Protein AF-A0A965LU35-F1 (afdb_monomer)

Sequence (149 aa):
MIGSNFNMTSIQSALKSAKQIRATFDAISGFQHGTIKRRRPLLISTFCSGLVCLLFIPQTFATPEVRTKQVVVKVEPKRSICSTALKAGERVELLANRNAESNGIKYKVQGKSNLGGLVQLHLVRVCDKSKWKVTAWKTGKVYQIDSVG

Radius of gyration: 29.84 Å; Cα contacts (8 Å, |Δi|>4): 151; chains: 1; bounding box: 86×75×36 Å

Solvent-accessible surface area (backbone atoms only — not comparable to full-atom values): 9768 Å² total; per-residue (Å²): 138,88,82,82,81,78,61,67,64,60,57,53,51,53,54,53,51,55,55,54,52,53,58,56,52,49,69,73,65,73,62,76,80,75,79,80,76,83,79,79,83,80,83,80,84,79,88,84,85,76,95,81,90,82,90,83,82,78,84,78,78,87,72,84,84,79,82,71,81,75,78,77,76,79,73,75,76,80,78,73,81,82,75,77,76,86,55,60,71,41,57,37,38,60,48,77,93,50,28,29,38,37,95,91,45,52,28,36,55,79,45,78,48,78,55,97,82,35,35,37,36,32,36,28,34,68,86,81,59,52,72,40,41,32,34,18,44,74,56,92,62,34,29,40,26,66,42,70,94

Secondary structure (DSSP, 8-state):
-------HHHHHHHHHHHHHHHHHHHHHS---------PPP----------------------------------------TT----TT-EEEE-GGGEEEETTEEEEEEEEEEEBTEEEEEEEETTT--EEEEEEEEETTEEEEEEE-

Nearest PDB structures (foldseek):
  1kzx-assembly1_A  TM=5.223E-01  e=9.729E-01  Homo sapiens
  9azz-assembly2_B  TM=5.937E-01  e=1.154E+00  Ehrlichia ruminantium str. Gardel
  1gwz-assembly1_A  TM=5.559E-01  e=2.156E+00  Homo sapiens

Mean predicted aligned error: 20.86 Å

pLDDT: mean 70.02, std 19.9, range [36.81, 95.94]

Structure (mmCIF, N/CA/C/O backbone):
data_AF-A0A965LU35-F1
#
_entry.id   AF-A0A965LU35-F1
#
loop_
_atom_site.group_PDB
_atom_site.id
_atom_site.type_symbol
_atom_site.label_atom_id
_atom_site.label_alt_id
_atom_site.label_comp_id
_atom_site.label_asym_id
_atom_site.label_entity_id
_atom_site.label_seq_id
_atom_site.pdbx_PDB_ins_code
_atom_site.Cartn_x
_atom_site.Cartn_y
_atom_site.Cartn_z
_atom_site.occupancy
_atom_site.B_iso_or_equiv
_atom_site.auth_seq_id
_atom_site.auth_comp_id
_atom_site.auth_asym_id
_atom_site.auth_atom_id
_atom_site.pdbx_PDB_model_num
ATOM 1 N N . MET A 1 1 ? -42.668 -25.748 -8.563 1.00 36.81 1 MET A N 1
ATOM 2 C CA . MET A 1 1 ? -42.661 -24.285 -8.780 1.00 36.81 1 MET A CA 1
ATOM 3 C C . MET A 1 1 ? -42.844 -23.618 -7.424 1.00 36.81 1 MET A C 1
ATOM 5 O O . MET A 1 1 ? -43.930 -23.700 -6.874 1.00 36.81 1 MET A O 1
ATOM 9 N N . ILE A 1 2 ? -41.777 -23.077 -6.831 1.00 39.53 2 ILE A N 1
ATOM 10 C CA . ILE A 1 2 ? -41.827 -22.409 -5.520 1.00 39.53 2 ILE A CA 1
ATOM 11 C C . ILE A 1 2 ? -41.868 -20.907 -5.796 1.00 39.53 2 ILE A C 1
ATOM 13 O O . ILE A 1 2 ? -40.867 -20.318 -6.193 1.00 39.53 2 ILE A O 1
ATOM 17 N N . GLY A 1 3 ? -43.062 -20.326 -5.677 1.00 43.69 3 GLY A N 1
ATOM 18 C CA . GLY A 1 3 ? -43.296 -18.892 -5.806 1.00 43.69 3 GLY A CA 1
ATOM 19 C C . GLY A 1 3 ? -42.907 -18.181 -4.516 1.00 43.69 3 GLY A C 1
ATOM 20 O O . GLY A 1 3 ? -43.553 -18.345 -3.484 1.00 43.69 3 GLY A O 1
ATOM 21 N N . SER A 1 4 ? -41.838 -17.396 -4.566 1.00 53.94 4 SER A N 1
ATOM 22 C CA . SER A 1 4 ? -41.380 -16.561 -3.463 1.00 53.94 4 SER A CA 1
ATOM 23 C C . SER A 1 4 ? -42.095 -15.207 -3.496 1.00 53.94 4 SER A C 1
ATOM 25 O O . SER A 1 4 ? -41.658 -14.255 -4.137 1.00 53.94 4 SER A O 1
ATOM 27 N N . ASN A 1 5 ? -43.206 -15.117 -2.762 1.00 54.72 5 ASN A N 1
ATOM 28 C CA . ASN A 1 5 ? -43.833 -13.845 -2.405 1.00 54.72 5 ASN A CA 1
ATOM 29 C C . ASN A 1 5 ? -42.942 -13.112 -1.389 1.00 54.72 5 ASN A C 1
ATOM 31 O O . ASN A 1 5 ? -43.098 -13.257 -0.175 1.00 54.72 5 ASN A O 1
ATOM 35 N N . PHE A 1 6 ? -41.972 -12.339 -1.880 1.00 56.22 6 PHE A N 1
ATOM 36 C CA . PHE A 1 6 ? -41.163 -11.459 -1.041 1.00 56.22 6 PHE A CA 1
ATOM 37 C C . PHE A 1 6 ? -42.018 -10.283 -0.559 1.00 56.22 6 PHE A C 1
ATOM 39 O O . PHE A 1 6 ? -42.288 -9.328 -1.283 1.00 56.22 6 PHE A O 1
ATOM 46 N N . ASN A 1 7 ? -42.469 -10.377 0.689 1.00 54.81 7 ASN A N 1
ATOM 47 C CA . ASN A 1 7 ? -43.301 -9.370 1.327 1.00 54.81 7 ASN A CA 1
ATOM 48 C C . ASN A 1 7 ? -42.469 -8.110 1.6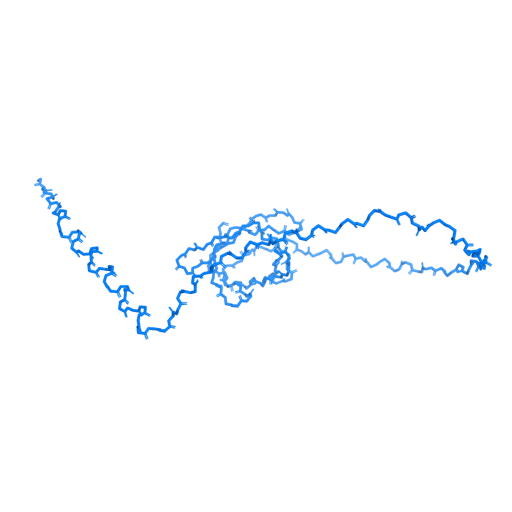39 1.00 54.81 7 ASN A C 1
ATOM 50 O O . ASN A 1 7 ? -41.717 -8.065 2.609 1.00 54.81 7 ASN A O 1
ATOM 54 N N . MET A 1 8 ? -42.599 -7.076 0.806 1.00 56.19 8 MET A N 1
ATOM 55 C CA . MET A 1 8 ? -41.825 -5.823 0.863 1.00 56.19 8 MET A CA 1
ATOM 56 C C . MET A 1 8 ? -41.939 -5.081 2.212 1.00 56.19 8 MET A C 1
ATOM 58 O O . MET A 1 8 ? -41.050 -4.316 2.595 1.00 56.19 8 MET A O 1
ATOM 62 N N . THR A 1 9 ? -43.006 -5.345 2.969 1.00 58.31 9 THR A N 1
ATOM 63 C CA . THR A 1 9 ? -43.265 -4.748 4.287 1.00 58.31 9 THR A CA 1
ATOM 64 C C . THR A 1 9 ? -42.307 -5.244 5.377 1.00 58.31 9 THR A C 1
ATOM 66 O O . THR A 1 9 ? -41.912 -4.459 6.243 1.00 58.31 9 THR A O 1
ATOM 69 N N . SER A 1 10 ? -41.848 -6.502 5.318 1.00 58.69 10 SER A N 1
ATOM 70 C CA . SER A 1 10 ? -40.895 -7.047 6.298 1.00 58.69 10 SER A CA 1
ATOM 71 C C . SER A 1 10 ? -39.505 -6.427 6.134 1.00 58.69 10 SER A C 1
ATOM 73 O O . SER A 1 10 ? -38.843 -6.104 7.122 1.00 58.69 10 SER A O 1
ATOM 75 N N . ILE A 1 11 ? -39.107 -6.156 4.888 1.00 58.31 11 ILE A N 1
ATOM 76 C CA . ILE A 1 11 ? -37.835 -5.508 4.545 1.00 58.31 11 ILE A CA 1
ATOM 77 C C . ILE A 1 11 ? -37.836 -4.048 5.012 1.00 58.31 11 ILE A C 1
ATOM 79 O O . ILE A 1 11 ? -36.862 -3.583 5.607 1.00 58.31 11 ILE A O 1
ATOM 83 N N . GLN A 1 12 ? -38.941 -3.323 4.807 1.00 58.72 12 GLN A N 1
ATOM 84 C CA . GLN A 1 12 ? -39.073 -1.950 5.303 1.00 58.72 12 GLN A CA 1
ATOM 85 C C . GLN A 1 12 ? -39.049 -1.885 6.835 1.00 58.72 12 GLN A C 1
ATOM 87 O O . GLN A 1 12 ? -38.400 -0.995 7.388 1.00 58.72 12 GLN A O 1
ATOM 92 N N . SER A 1 13 ? -39.692 -2.835 7.521 1.00 56.97 13 SER A N 1
ATOM 93 C CA . SER A 1 13 ? -39.673 -2.912 8.987 1.00 56.97 13 SER A CA 1
ATOM 94 C C . SER A 1 13 ? -38.261 -3.181 9.530 1.00 56.97 13 SER A C 1
ATOM 96 O O . SER A 1 13 ? -37.788 -2.469 10.420 1.00 56.97 13 SER A O 1
ATOM 98 N N . ALA A 1 14 ? -37.524 -4.113 8.915 1.00 55.69 14 ALA A N 1
ATOM 99 C CA . ALA A 1 14 ? -36.138 -4.413 9.277 1.00 55.69 14 ALA A CA 1
ATOM 100 C C . ALA A 1 14 ? -35.190 -3.217 9.045 1.00 55.69 14 ALA A C 1
ATOM 102 O O . ALA A 1 14 ? -34.352 -2.906 9.893 1.00 55.69 14 ALA A O 1
ATOM 103 N N . LEU A 1 15 ? -35.358 -2.481 7.939 1.00 55.00 15 LEU A N 1
ATOM 104 C CA . LEU A 1 15 ? -34.570 -1.274 7.649 1.00 55.00 15 LEU A CA 1
ATOM 105 C C . LEU A 1 15 ? -34.875 -0.120 8.616 1.00 55.00 15 LEU A C 1
ATOM 107 O O . LEU A 1 15 ? -33.976 0.653 8.962 1.00 55.00 15 LEU A O 1
ATOM 111 N N . LYS A 1 16 ? -36.128 0.004 9.071 1.00 55.28 16 LYS A N 1
ATOM 112 C CA . LYS A 1 16 ? -36.534 1.024 10.051 1.00 55.28 16 LYS A CA 1
ATOM 113 C C . LYS A 1 16 ? -35.954 0.720 11.436 1.00 55.28 16 LYS A C 1
ATOM 115 O O . LYS A 1 16 ? -35.422 1.626 12.075 1.00 55.28 16 LYS A O 1
ATOM 120 N N . SER A 1 17 ? -35.952 -0.554 11.835 1.00 53.47 17 SER A N 1
ATOM 121 C CA . SER A 1 17 ? -35.295 -1.037 13.058 1.00 53.47 17 SER A CA 1
ATOM 122 C C . SER A 1 17 ? -33.778 -0.786 13.036 1.00 53.47 17 SER A C 1
ATOM 124 O O . SER A 1 17 ? -33.228 -0.218 13.980 1.00 53.47 17 SER A O 1
ATOM 126 N N . ALA A 1 18 ? -33.101 -1.072 11.918 1.00 56.06 18 ALA A N 1
ATOM 127 C CA . ALA A 1 18 ? -31.659 -0.848 11.779 1.00 56.06 18 ALA A CA 1
ATOM 128 C C . ALA A 1 18 ? -31.247 0.637 11.883 1.00 56.06 18 ALA A C 1
ATOM 130 O O . ALA A 1 18 ? -30.179 0.954 12.414 1.00 56.06 18 ALA A O 1
ATOM 131 N N . LYS A 1 19 ? -32.094 1.569 11.417 1.00 53.28 19 LYS A N 1
ATOM 132 C CA . LYS A 1 19 ? -31.871 3.017 11.597 1.00 53.28 19 LYS A CA 1
ATOM 133 C C . LYS A 1 19 ? -31.966 3.444 13.060 1.00 53.28 19 LYS A C 1
ATOM 135 O O . LYS A 1 19 ? -31.186 4.291 13.489 1.00 53.28 19 LYS A O 1
ATOM 140 N N . GLN A 1 20 ? -32.896 2.863 13.810 1.00 52.84 20 GLN A N 1
ATOM 141 C CA . GLN A 1 20 ? -33.103 3.192 15.217 1.00 52.84 20 GLN A CA 1
ATOM 142 C C . GLN A 1 20 ? -31.948 2.678 16.086 1.00 52.84 20 GLN A C 1
ATOM 144 O O . GLN A 1 20 ? -31.468 3.409 16.947 1.00 52.84 20 GLN A O 1
ATOM 149 N N . ILE A 1 21 ? -31.412 1.493 15.770 1.00 53.34 21 ILE A N 1
ATOM 150 C CA . ILE A 1 21 ? -30.246 0.915 16.454 1.00 53.34 21 ILE A CA 1
ATOM 151 C C . ILE A 1 21 ? -29.006 1.814 16.303 1.00 53.34 21 ILE A C 1
ATOM 153 O O . ILE A 1 21 ? -28.323 2.071 17.294 1.00 53.34 21 ILE A O 1
ATOM 157 N N . ARG A 1 22 ? -28.747 2.368 15.106 1.00 51.19 22 ARG A N 1
ATOM 158 C CA . ARG A 1 22 ? -27.628 3.310 14.879 1.00 51.19 22 ARG A CA 1
ATOM 159 C C . ARG A 1 22 ? -27.697 4.554 15.768 1.00 51.19 22 ARG A C 1
ATOM 161 O O . ARG A 1 22 ? -26.671 4.959 16.298 1.00 51.19 22 ARG A O 1
ATOM 168 N N . ALA A 1 23 ? -28.888 5.116 15.973 1.00 50.56 23 ALA A N 1
ATOM 169 C CA . ALA A 1 23 ? -29.063 6.301 16.814 1.00 50.56 23 ALA A CA 1
ATOM 170 C C . ALA A 1 23 ? -28.781 6.018 18.303 1.00 50.56 23 ALA A C 1
ATOM 172 O O . ALA A 1 23 ? -28.194 6.851 18.988 1.00 50.56 23 ALA A O 1
ATOM 173 N N . THR A 1 24 ? -29.146 4.833 18.803 1.00 50.75 24 THR A N 1
ATOM 174 C CA . THR A 1 24 ? -28.847 4.416 20.187 1.00 50.75 24 THR A CA 1
ATOM 175 C C . THR A 1 24 ? -27.367 4.116 20.427 1.00 50.75 24 THR A C 1
ATOM 177 O O . THR A 1 24 ? -26.867 4.411 21.509 1.00 50.75 24 THR A O 1
ATOM 180 N N . PHE A 1 25 ? -26.641 3.580 19.440 1.00 50.00 25 PHE A N 1
ATOM 181 C CA . PHE A 1 25 ? -25.200 3.335 19.586 1.00 50.00 25 PHE A CA 1
ATOM 182 C C . PHE A 1 25 ? -24.379 4.636 19.607 1.00 50.00 25 PHE A C 1
ATOM 184 O O . PHE A 1 25 ? -23.450 4.741 20.407 1.00 50.00 25 PHE A O 1
ATOM 191 N N . ASP A 1 26 ? -24.764 5.647 18.820 1.00 46.06 26 ASP A N 1
ATOM 192 C CA . ASP A 1 26 ? -24.106 6.965 18.822 1.00 46.06 26 ASP A CA 1
ATOM 193 C C . ASP A 1 26 ? -24.293 7.727 20.154 1.00 46.06 26 ASP A C 1
ATOM 195 O O . ASP A 1 26 ? -23.416 8.491 20.557 1.00 46.06 26 ASP A O 1
ATOM 199 N N . ALA A 1 27 ? -25.397 7.496 20.877 1.00 50.91 27 ALA A N 1
ATOM 200 C CA . ALA A 1 27 ? -25.654 8.122 22.179 1.00 50.91 27 ALA A CA 1
ATOM 201 C C . ALA A 1 27 ? -24.847 7.492 23.332 1.00 50.91 27 ALA A C 1
ATOM 203 O O . ALA A 1 27 ? -24.496 8.185 24.285 1.00 50.91 27 ALA A O 1
ATOM 204 N N . ILE A 1 28 ? -24.537 6.193 23.246 1.00 52.97 28 ILE A N 1
ATOM 205 C CA . ILE A 1 28 ? -23.811 5.456 24.294 1.00 52.97 28 ILE A CA 1
ATOM 206 C C . ILE A 1 28 ? -22.290 5.574 24.109 1.00 52.97 28 ILE A C 1
ATOM 208 O O . ILE A 1 28 ? -21.553 5.567 25.092 1.00 52.97 28 ILE A O 1
ATOM 212 N N . SER A 1 29 ? -21.790 5.722 22.875 1.00 53.59 29 SER A N 1
ATOM 213 C CA . SER A 1 29 ? -20.344 5.677 22.611 1.00 53.59 29 SER A CA 1
ATOM 214 C C . SER A 1 29 ? -19.619 7.028 22.681 1.00 53.59 29 SER A C 1
ATOM 216 O O . SER A 1 29 ? -18.422 7.073 22.401 1.00 53.59 29 SER A O 1
ATOM 218 N N . GLY A 1 30 ? -20.300 8.138 22.993 1.00 48.19 30 GLY A N 1
ATOM 219 C CA . GLY A 1 30 ? -19.666 9.460 23.134 1.00 48.19 30 GLY A CA 1
ATOM 220 C C . GLY A 1 30 ? -18.955 9.987 21.874 1.00 48.19 30 GLY A C 1
ATOM 221 O O . GLY A 1 30 ? -18.200 10.958 21.947 1.00 48.19 30 GLY A O 1
ATOM 222 N N . PHE A 1 31 ? -19.180 9.378 20.706 1.00 49.03 31 PHE A N 1
ATOM 223 C CA . PHE A 1 31 ? -18.570 9.805 19.450 1.00 49.03 31 PHE A CA 1
ATOM 224 C C . PHE A 1 31 ? -19.374 10.971 18.869 1.00 49.03 31 PHE A C 1
ATOM 226 O O . PHE A 1 31 ? -20.315 10.793 18.098 1.00 49.03 31 PHE A O 1
ATOM 233 N N . GLN A 1 32 ? -18.993 12.200 19.227 1.00 48.81 32 GLN A N 1
ATOM 234 C CA . GLN A 1 32 ? -19.504 13.379 18.535 1.00 48.81 32 GLN A CA 1
ATOM 235 C C . GLN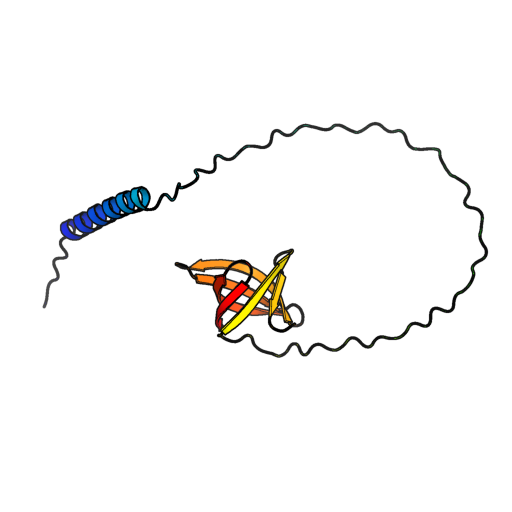 A 1 32 ? -19.048 13.349 17.069 1.00 48.81 32 GLN A C 1
ATOM 237 O O . GLN A 1 32 ? -17.869 13.528 16.756 1.00 48.81 32 GLN A O 1
ATOM 242 N N . HIS A 1 33 ? -19.999 13.169 16.153 1.00 46.06 33 HIS A N 1
ATOM 243 C CA . HIS A 1 33 ? -19.817 13.507 14.746 1.00 46.06 33 HIS A CA 1
ATOM 244 C C . HIS A 1 33 ? -19.619 15.024 14.641 1.00 46.06 33 HIS A C 1
ATOM 246 O O . HIS A 1 33 ? -20.575 15.797 14.598 1.00 46.06 33 HIS A O 1
ATOM 252 N N . GLY A 1 34 ? -18.360 15.461 14.620 1.00 47.97 34 GLY A N 1
ATOM 253 C CA . GLY A 1 34 ? -18.012 16.851 14.369 1.00 47.97 34 GLY A CA 1
ATOM 254 C C . GLY A 1 34 ? -18.544 17.282 13.004 1.00 47.97 34 GLY A C 1
ATOM 255 O O . GLY A 1 34 ? -17.975 16.946 11.966 1.00 47.97 34 GLY A O 1
ATOM 256 N N . THR A 1 35 ? -19.634 18.048 12.983 1.00 51.03 35 THR A N 1
ATOM 257 C CA . THR A 1 35 ? -20.084 18.751 11.782 1.00 51.03 35 THR A CA 1
ATOM 258 C C . THR A 1 35 ? -19.061 19.839 11.467 1.00 51.03 35 THR A C 1
ATOM 260 O O . THR A 1 35 ? -19.107 20.939 12.021 1.00 51.03 35 THR A O 1
ATOM 263 N N . ILE A 1 36 ? -18.093 19.526 10.605 1.00 51.31 36 ILE A N 1
ATOM 264 C CA . ILE A 1 36 ? -17.076 20.472 10.140 1.00 51.31 36 ILE A CA 1
ATOM 265 C C . ILE A 1 36 ? -17.777 21.553 9.303 1.00 51.31 36 ILE A C 1
ATOM 267 O O . ILE A 1 36 ? -18.030 21.386 8.108 1.00 51.31 36 ILE A O 1
ATOM 271 N N . LYS A 1 37 ? -18.111 22.685 9.932 1.00 50.56 37 LYS A N 1
ATOM 272 C CA . LYS A 1 37 ? -18.555 23.898 9.235 1.00 50.56 37 LYS A CA 1
ATOM 273 C C . LYS A 1 37 ? -17.359 24.482 8.475 1.00 50.56 37 LYS A C 1
ATOM 275 O O . LYS A 1 37 ? -16.396 24.951 9.078 1.00 50.56 37 LYS A O 1
ATOM 280 N N . ARG A 1 38 ? -17.414 24.439 7.140 1.00 50.19 38 ARG A N 1
ATOM 281 C CA . ARG A 1 38 ? -16.436 25.058 6.227 1.00 50.19 38 ARG A CA 1
ATOM 282 C C . ARG A 1 38 ? -16.282 26.553 6.548 1.00 50.19 38 ARG A C 1
ATOM 284 O O . ARG A 1 38 ? -17.193 27.330 6.273 1.00 50.19 38 ARG A O 1
ATOM 291 N N . ARG A 1 39 ? -15.126 26.974 7.072 1.00 53.47 39 ARG A N 1
ATOM 292 C CA . ARG A 1 39 ? -14.724 28.390 7.075 1.00 53.47 39 ARG A CA 1
ATOM 293 C C . ARG A 1 39 ? -14.254 28.758 5.665 1.00 53.47 39 ARG A C 1
ATOM 295 O O . ARG A 1 39 ? -13.292 28.179 5.168 1.00 53.47 39 ARG A O 1
ATOM 302 N N . ARG A 1 40 ? -14.959 29.683 5.008 1.00 57.56 40 ARG A N 1
ATOM 303 C CA . ARG A 1 40 ? -14.509 30.318 3.759 1.00 57.56 40 ARG A CA 1
ATOM 304 C C . ARG A 1 40 ? -13.323 31.239 4.087 1.00 57.56 40 ARG A C 1
ATOM 306 O O . ARG A 1 40 ? -13.460 32.026 5.023 1.00 57.56 40 ARG A O 1
ATOM 313 N N . PRO A 1 41 ? -12.188 31.174 3.375 1.00 51.50 41 PRO A N 1
ATOM 314 C CA . PRO A 1 41 ? -11.129 32.157 3.557 1.00 51.50 41 PRO A CA 1
ATOM 315 C C . PRO A 1 41 ? -11.536 33.491 2.911 1.00 51.50 41 PRO A C 1
ATOM 317 O O . PRO A 1 41 ? -11.856 33.544 1.725 1.00 51.50 41 PRO A O 1
ATOM 320 N N . LEU A 1 42 ? -11.535 34.556 3.714 1.00 47.75 42 LEU A N 1
ATOM 321 C CA . LEU A 1 42 ? -11.557 35.946 3.259 1.00 47.75 42 LEU A CA 1
ATOM 322 C C . LEU A 1 42 ? -10.207 36.242 2.594 1.00 47.75 42 LEU A C 1
ATOM 324 O O . LEU A 1 42 ? -9.166 36.192 3.248 1.00 47.75 42 LEU A O 1
ATOM 328 N N . LEU A 1 43 ? -10.234 36.503 1.288 1.00 54.41 43 LEU A N 1
ATOM 329 C CA . LEU A 1 43 ? -9.087 36.974 0.519 1.00 54.41 43 LEU A CA 1
ATOM 330 C C . LEU A 1 43 ? -8.740 38.393 0.979 1.00 54.41 43 LEU A C 1
ATOM 332 O O . LEU A 1 43 ? -9.367 39.360 0.553 1.00 54.41 43 LEU A O 1
ATOM 336 N N . ILE A 1 44 ? -7.742 38.515 1.853 1.00 53.47 44 ILE A N 1
ATOM 337 C CA . ILE A 1 44 ? -7.072 39.790 2.096 1.00 53.47 44 ILE A CA 1
ATOM 338 C C . ILE A 1 44 ? -6.108 39.996 0.930 1.00 53.47 44 ILE A C 1
ATOM 340 O O . ILE A 1 44 ? -5.062 39.361 0.823 1.00 53.47 44 ILE A O 1
ATOM 344 N N . SER A 1 45 ? -6.558 40.850 0.020 1.00 44.28 45 SER A N 1
ATOM 345 C CA . SER A 1 45 ? -5.793 41.488 -1.040 1.00 44.28 45 SER A CA 1
ATOM 346 C C . SER A 1 45 ? -4.568 42.193 -0.447 1.00 44.28 45 SER A C 1
ATOM 348 O O . SER A 1 45 ? -4.702 43.158 0.301 1.00 44.28 45 SER A O 1
ATOM 350 N N . THR A 1 46 ? -3.370 41.715 -0.774 1.00 57.16 46 THR A N 1
ATOM 351 C CA . THR A 1 46 ? -2.117 42.443 -0.554 1.00 57.16 46 THR A CA 1
ATOM 352 C C . THR A 1 46 ? -1.609 42.949 -1.901 1.00 57.16 46 THR A C 1
ATOM 354 O O . THR A 1 46 ? -0.895 42.264 -2.629 1.00 57.16 46 THR A O 1
ATOM 357 N N . PHE A 1 47 ? -2.006 44.173 -2.252 1.00 47.84 47 PHE A N 1
ATOM 358 C CA . PHE A 1 47 ? -1.316 44.964 -3.268 1.00 47.84 47 PHE A CA 1
ATOM 359 C C . PHE A 1 47 ? 0.050 45.383 -2.708 1.00 47.84 47 PHE A C 1
ATOM 361 O O . PHE A 1 47 ? 0.133 46.287 -1.885 1.00 47.84 47 PHE A O 1
ATOM 368 N N . CYS A 1 48 ? 1.120 44.731 -3.159 1.00 44.16 48 CYS A N 1
ATOM 369 C CA . CYS A 1 48 ? 2.495 45.210 -3.002 1.00 44.16 48 CYS A CA 1
ATOM 370 C C . CYS A 1 48 ? 3.134 45.313 -4.388 1.00 44.16 48 CYS A C 1
ATOM 372 O O . CYS A 1 48 ? 3.940 44.484 -4.800 1.00 44.16 48 CYS A O 1
ATOM 374 N N . SER A 1 49 ? 2.733 46.339 -5.130 1.00 53.25 49 SER A N 1
ATOM 375 C CA . SER A 1 49 ? 3.409 46.785 -6.346 1.00 53.25 49 SER A CA 1
ATOM 376 C C . SER A 1 49 ? 3.867 48.218 -6.105 1.00 53.25 49 SER A C 1
ATOM 378 O O . SER A 1 49 ? 3.079 49.152 -6.214 1.00 53.25 49 SER A O 1
ATOM 380 N N . GLY A 1 50 ? 5.131 48.363 -5.702 1.00 44.53 50 GLY A N 1
ATOM 381 C CA . GLY A 1 50 ? 5.723 49.637 -5.292 1.00 44.53 50 GLY A CA 1
ATOM 382 C C . GLY A 1 50 ? 7.252 49.614 -5.297 1.00 44.53 50 GLY A C 1
ATOM 383 O O . GLY A 1 50 ? 7.881 49.894 -4.290 1.00 44.53 50 GLY A O 1
ATOM 384 N N . LEU A 1 51 ? 7.832 49.169 -6.412 1.00 52.12 51 LEU A N 1
ATOM 385 C CA . LEU A 1 51 ? 8.969 49.799 -7.097 1.00 52.12 51 LEU A CA 1
ATOM 386 C C . LEU A 1 51 ? 9.929 50.680 -6.257 1.00 52.12 51 LEU A C 1
ATOM 388 O O . LEU A 1 51 ? 9.940 51.884 -6.452 1.00 52.12 51 LEU A O 1
ATOM 392 N N . VAL A 1 52 ? 10.802 50.102 -5.420 1.00 52.41 52 VAL A N 1
ATOM 393 C CA . VAL A 1 52 ? 12.123 50.687 -5.083 1.00 52.41 52 VAL A CA 1
ATOM 394 C C . VAL A 1 52 ? 13.088 49.567 -4.672 1.00 52.41 52 VAL A C 1
ATOM 396 O O . VAL A 1 52 ? 13.037 49.086 -3.546 1.00 52.41 52 VAL A O 1
ATOM 399 N N . CYS A 1 53 ? 13.971 49.143 -5.578 1.00 43.47 53 CYS A N 1
ATOM 400 C CA . CYS A 1 53 ? 15.274 48.541 -5.247 1.00 43.47 53 CYS A CA 1
ATOM 401 C C . CYS A 1 53 ? 16.123 48.423 -6.522 1.00 43.47 53 CYS A C 1
ATOM 403 O O . CYS A 1 53 ? 16.513 47.343 -6.955 1.00 43.47 53 CYS A O 1
ATOM 405 N N . LEU A 1 54 ? 16.386 49.563 -7.156 1.00 50.41 54 LEU A N 1
ATOM 406 C CA . LEU A 1 54 ? 17.570 49.726 -7.992 1.00 50.41 54 LEU A CA 1
ATOM 407 C C . LEU A 1 54 ? 18.507 50.649 -7.221 1.00 50.41 54 LEU A C 1
ATOM 409 O O . LEU A 1 54 ? 18.038 51.628 -6.651 1.00 50.41 54 LEU A O 1
ATOM 413 N N . LEU A 1 55 ? 19.803 50.328 -7.262 1.00 52.81 55 LEU A N 1
ATOM 414 C CA . LEU A 1 55 ? 20.937 50.999 -6.611 1.00 52.81 55 LEU A CA 1
ATOM 415 C C . LEU A 1 55 ? 21.357 50.416 -5.258 1.00 52.81 55 LEU A C 1
ATOM 417 O O . LEU A 1 55 ? 21.256 51.081 -4.244 1.00 52.81 55 LEU A O 1
ATOM 421 N N . PHE A 1 56 ? 21.936 49.215 -5.272 1.00 44.19 56 PHE A N 1
ATOM 422 C CA . PHE A 1 56 ? 23.150 48.933 -4.497 1.00 44.19 56 PHE A CA 1
ATOM 423 C C . PHE A 1 56 ? 23.932 47.839 -5.231 1.00 44.19 56 PHE A C 1
ATOM 425 O O . PHE A 1 56 ? 23.637 46.654 -5.115 1.00 44.19 56 PHE A O 1
ATOM 432 N N . ILE A 1 57 ? 24.912 48.253 -6.034 1.00 54.91 57 ILE A N 1
ATOM 433 C CA . ILE A 1 57 ? 25.975 47.373 -6.521 1.00 54.91 57 ILE A CA 1
ATOM 434 C C . ILE A 1 57 ? 27.142 47.563 -5.547 1.00 54.91 57 ILE A C 1
ATOM 436 O O . ILE A 1 57 ? 27.864 48.552 -5.681 1.00 54.91 57 ILE A O 1
ATOM 440 N N . PRO A 1 58 ? 27.359 46.685 -4.553 1.00 47.38 58 PRO A N 1
ATOM 441 C CA . PRO A 1 58 ? 28.658 46.623 -3.916 1.00 47.38 58 PRO A CA 1
ATOM 442 C C . PRO A 1 58 ? 29.606 45.888 -4.868 1.00 47.38 58 PRO A C 1
ATOM 444 O O . PRO A 1 58 ? 29.385 44.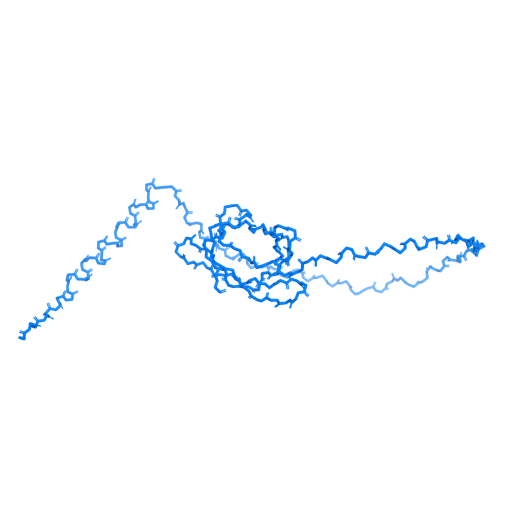731 -5.232 1.00 47.38 58 PRO A O 1
ATOM 447 N N . GLN A 1 59 ? 30.649 46.596 -5.301 1.00 57.47 59 GLN A N 1
ATOM 448 C CA . GLN A 1 59 ? 31.793 46.031 -6.006 1.00 57.47 59 GLN A CA 1
ATOM 449 C C . GLN A 1 59 ? 32.345 44.859 -5.188 1.00 57.47 59 GLN A C 1
ATOM 451 O O . GLN A 1 59 ? 32.866 45.038 -4.086 1.00 57.47 59 GLN A O 1
ATOM 456 N N . THR A 1 60 ? 32.198 43.645 -5.710 1.00 48.25 60 THR A N 1
ATOM 457 C CA . THR A 1 60 ? 32.810 42.461 -5.119 1.00 48.25 60 THR A CA 1
ATOM 458 C C . THR A 1 60 ? 34.278 42.444 -5.515 1.00 48.25 60 THR A C 1
ATOM 460 O O . THR A 1 60 ? 34.638 42.312 -6.683 1.00 48.25 60 THR A O 1
ATOM 463 N N . PHE A 1 61 ? 35.127 42.638 -4.510 1.00 49.06 61 PHE A N 1
ATOM 464 C CA . PHE A 1 61 ? 36.564 42.447 -4.596 1.00 49.06 61 PHE A CA 1
ATOM 465 C C . PHE A 1 61 ? 36.873 41.051 -5.146 1.00 49.06 61 PHE A C 1
ATOM 467 O O . PHE A 1 61 ? 36.418 40.037 -4.610 1.00 49.06 61 PHE A O 1
ATOM 474 N N . ALA A 1 62 ? 37.668 41.016 -6.214 1.00 49.81 62 ALA A N 1
ATOM 475 C CA . ALA A 1 62 ? 38.245 39.801 -6.756 1.00 49.81 62 ALA A CA 1
ATOM 476 C C . ALA A 1 62 ? 39.127 39.139 -5.687 1.00 49.81 62 ALA A C 1
ATOM 478 O O . ALA A 1 62 ? 40.153 39.685 -5.284 1.00 49.81 62 ALA A O 1
ATOM 479 N N . THR A 1 63 ? 38.718 37.961 -5.221 1.00 61.03 63 THR A N 1
ATOM 480 C CA . THR A 1 63 ? 39.570 37.073 -4.427 1.00 61.03 63 THR A CA 1
ATOM 481 C C . THR A 1 63 ? 40.213 36.052 -5.366 1.00 61.03 63 THR A C 1
ATOM 483 O O . THR A 1 63 ? 39.540 35.554 -6.272 1.00 61.03 63 THR A O 1
ATOM 486 N N . PRO A 1 64 ? 41.517 35.758 -5.218 1.00 54.12 64 PRO A N 1
ATOM 487 C CA . PRO A 1 64 ? 42.199 34.818 -6.092 1.00 54.12 64 PRO A CA 1
ATOM 488 C C . PRO A 1 64 ? 41.655 33.400 -5.888 1.00 54.12 64 PRO A C 1
ATOM 490 O O . PRO A 1 64 ? 41.552 32.893 -4.771 1.00 54.12 64 PRO A O 1
ATOM 493 N N . GLU A 1 65 ? 41.311 32.778 -7.012 1.00 53.34 65 GLU A N 1
ATOM 494 C CA . GLU A 1 65 ? 40.815 31.415 -7.168 1.00 53.34 65 GLU A CA 1
ATOM 495 C C . GLU A 1 65 ? 41.812 30.399 -6.578 1.00 53.34 65 GLU A C 1
ATOM 497 O O . GLU A 1 65 ? 42.749 29.947 -7.239 1.00 53.34 65 GLU A O 1
ATOM 502 N N . VAL A 1 66 ? 41.620 30.001 -5.317 1.00 53.25 66 VAL A N 1
ATOM 503 C CA . VAL A 1 66 ? 42.310 28.832 -4.759 1.00 53.25 66 VAL A CA 1
ATOM 504 C C . VAL A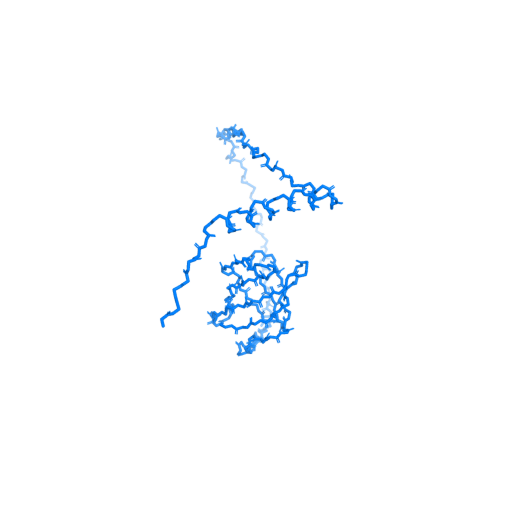 1 66 ? 41.624 27.587 -5.313 1.00 53.25 66 VAL A C 1
ATOM 506 O O . VAL A 1 66 ? 40.613 27.120 -4.786 1.00 53.25 66 VAL A O 1
ATOM 509 N N . ARG A 1 67 ? 42.187 27.044 -6.399 1.00 52.94 67 ARG A N 1
ATOM 510 C CA . ARG A 1 67 ? 41.818 25.739 -6.962 1.00 52.94 67 ARG A CA 1
ATOM 511 C C . ARG A 1 67 ? 42.100 24.627 -5.958 1.00 52.94 67 ARG A C 1
ATOM 513 O O . ARG A 1 67 ? 43.138 23.967 -5.991 1.00 52.94 67 ARG A O 1
ATOM 520 N N . THR A 1 68 ? 41.141 24.376 -5.082 1.00 52.56 68 THR A N 1
ATOM 521 C CA . THR A 1 68 ? 41.060 23.114 -4.360 1.00 52.56 68 THR A CA 1
ATOM 522 C C . THR A 1 68 ? 40.681 22.041 -5.374 1.00 52.56 68 THR A C 1
ATOM 524 O O . THR A 1 68 ? 39.582 22.029 -5.924 1.00 52.56 68 THR A O 1
ATOM 527 N N . LYS A 1 69 ? 41.632 21.152 -5.679 1.00 56.56 69 LYS A N 1
ATOM 528 C CA . LYS A 1 69 ? 41.378 19.934 -6.451 1.00 56.56 69 LYS A CA 1
ATOM 529 C C . LYS A 1 69 ? 40.371 19.100 -5.668 1.00 56.56 69 LYS A C 1
ATOM 531 O O . LYS A 1 69 ? 40.732 18.376 -4.744 1.00 56.56 69 LYS A O 1
ATOM 536 N N . GLN A 1 70 ? 39.100 19.250 -6.014 1.00 54.12 70 GLN A N 1
ATOM 537 C CA . GLN A 1 70 ? 38.024 18.446 -5.472 1.00 54.12 70 GLN A CA 1
ATOM 538 C C . GLN A 1 70 ? 38.245 17.021 -5.986 1.00 54.12 70 GLN A C 1
ATOM 540 O O . GLN A 1 70 ? 38.018 16.721 -7.157 1.00 54.12 70 GLN A O 1
ATOM 545 N N . VAL A 1 71 ? 38.772 16.149 -5.126 1.00 54.59 71 VAL A N 1
ATOM 546 C CA . VAL A 1 71 ? 38.815 14.713 -5.393 1.00 54.59 71 VAL A CA 1
ATOM 547 C C . VAL A 1 71 ? 37.364 14.255 -5.409 1.00 54.59 71 VAL A C 1
ATOM 549 O O . VAL A 1 71 ? 36.738 14.071 -4.366 1.00 54.59 71 VAL A O 1
ATOM 552 N N . VAL A 1 72 ? 36.801 14.150 -6.611 1.00 56.66 72 VAL A N 1
ATOM 553 C CA . VAL A 1 72 ? 35.483 13.567 -6.842 1.00 56.66 72 VAL A CA 1
ATOM 554 C C . VAL A 1 72 ? 35.614 12.084 -6.527 1.00 56.66 72 VAL A C 1
ATOM 556 O O . VAL A 1 72 ? 35.956 11.270 -7.384 1.00 56.66 72 VAL A O 1
ATOM 559 N N . VAL A 1 73 ? 35.393 11.729 -5.261 1.00 57.38 73 VAL A N 1
ATOM 560 C CA . VAL A 1 73 ? 35.195 10.339 -4.863 1.00 57.38 73 VAL A CA 1
ATOM 561 C C . VAL A 1 73 ? 33.928 9.892 -5.576 1.00 57.38 73 VAL A C 1
ATOM 563 O O . VAL A 1 73 ? 32.817 10.291 -5.226 1.00 57.38 73 VAL A O 1
ATOM 566 N N . LYS A 1 74 ? 34.111 9.118 -6.646 1.00 53.84 74 LYS A N 1
ATOM 567 C CA . LYS A 1 74 ? 3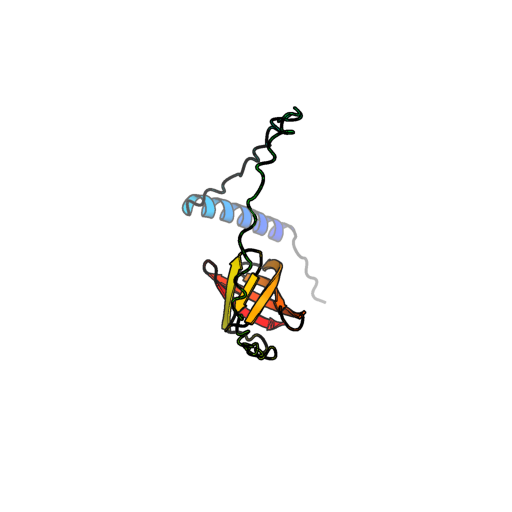3.035 8.512 -7.420 1.00 53.84 74 LYS A CA 1
ATOM 568 C C . LYS A 1 74 ? 32.390 7.450 -6.535 1.00 53.84 74 LYS A C 1
ATOM 570 O O . LYS A 1 74 ? 32.763 6.284 -6.570 1.00 53.84 74 LYS A O 1
ATOM 575 N N . VAL A 1 75 ? 31.466 7.881 -5.680 1.00 63.38 75 VAL A N 1
ATOM 576 C CA . VAL A 1 75 ? 30.607 6.982 -4.915 1.00 63.38 75 VAL A CA 1
ATOM 577 C C . VAL A 1 75 ? 29.747 6.263 -5.943 1.00 63.38 75 VAL A C 1
ATOM 579 O O . VAL A 1 75 ? 28.832 6.854 -6.518 1.00 63.38 75 VAL A O 1
ATOM 582 N N . GLU A 1 76 ? 30.086 5.010 -6.242 1.00 53.22 76 GLU A N 1
ATOM 583 C CA . GLU A 1 76 ? 29.233 4.181 -7.078 1.00 53.22 76 GLU A CA 1
ATOM 584 C C . GLU A 1 76 ? 27.857 4.093 -6.411 1.00 53.22 76 GLU A C 1
ATOM 586 O O . GLU A 1 76 ? 27.760 3.718 -5.236 1.00 53.22 76 GLU A O 1
ATOM 591 N N . PRO A 1 77 ? 26.774 4.468 -7.111 1.00 55.28 77 PRO A N 1
ATOM 592 C CA . PRO A 1 77 ? 25.454 4.344 -6.536 1.00 55.28 77 PRO A CA 1
ATOM 593 C C . PRO A 1 77 ? 25.197 2.855 -6.322 1.00 55.28 77 PRO A C 1
ATOM 595 O O . PRO A 1 77 ? 25.142 2.088 -7.285 1.00 55.28 77 PRO A O 1
ATOM 598 N N . LYS A 1 78 ? 25.034 2.446 -5.055 1.00 55.34 78 LYS A N 1
ATOM 599 C CA . LYS A 1 78 ? 24.489 1.133 -4.693 1.00 55.34 78 LYS A CA 1
ATOM 600 C C . LYS A 1 78 ? 23.234 0.924 -5.536 1.00 55.34 78 LYS A C 1
ATOM 602 O O . LYS A 1 78 ? 22.216 1.573 -5.298 1.00 55.34 78 LYS A O 1
ATOM 607 N N . ARG A 1 79 ? 23.325 0.057 -6.547 1.00 51.16 79 ARG A N 1
ATOM 608 C CA . ARG A 1 79 ? 22.185 -0.342 -7.372 1.00 51.16 79 ARG A CA 1
ATOM 609 C C . ARG A 1 79 ? 21.236 -1.095 -6.451 1.00 51.16 79 ARG A C 1
ATOM 611 O O . ARG A 1 79 ? 21.450 -2.269 -6.164 1.00 51.16 79 ARG A O 1
ATOM 618 N N . SER A 1 80 ? 20.244 -0.395 -5.907 1.00 57.34 80 SER A N 1
ATOM 619 C CA . SER A 1 80 ? 19.206 -1.028 -5.109 1.00 57.34 80 SER A CA 1
ATOM 620 C C . SER A 1 80 ? 18.462 -2.009 -6.006 1.00 57.34 80 SER A C 1
ATOM 622 O O . SER A 1 80 ? 17.992 -1.668 -7.093 1.00 57.34 80 SER A O 1
ATOM 624 N N . ILE A 1 81 ? 18.420 -3.263 -5.569 1.00 64.50 81 ILE A N 1
ATOM 625 C CA . ILE A 1 81 ? 17.729 -4.337 -6.269 1.00 64.50 81 ILE A CA 1
ATOM 626 C C . ILE A 1 81 ? 16.241 -3.999 -6.231 1.00 64.50 81 ILE A C 1
ATOM 628 O O . ILE A 1 81 ? 15.578 -4.101 -5.204 1.00 64.50 81 ILE A O 1
ATOM 632 N N . CYS A 1 82 ? 15.725 -3.541 -7.364 1.00 69.75 82 CYS A N 1
ATOM 633 C CA . CYS A 1 82 ? 14.344 -3.101 -7.504 1.00 69.75 82 CYS A CA 1
ATOM 634 C C . CYS A 1 82 ? 13.369 -4.219 -7.867 1.00 69.75 82 CYS A C 1
ATOM 636 O O . CYS A 1 82 ? 12.253 -3.933 -8.289 1.00 69.75 82 CYS A O 1
ATOM 638 N N . SER A 1 83 ? 13.771 -5.481 -7.709 1.00 66.25 83 SER A N 1
ATOM 639 C CA . SER A 1 83 ? 12.999 -6.632 -8.179 1.00 66.25 83 SER A CA 1
ATOM 640 C C . SER A 1 83 ? 12.066 -7.241 -7.132 1.00 66.25 83 SER A C 1
ATOM 642 O O . SER A 1 83 ? 11.152 -7.969 -7.510 1.00 66.25 83 SER A O 1
ATOM 644 N N . THR A 1 84 ? 12.232 -6.957 -5.837 1.00 79.50 84 THR A N 1
ATOM 645 C CA . THR A 1 84 ? 11.465 -7.658 -4.796 1.00 79.50 84 THR A CA 1
ATOM 646 C C . THR A 1 84 ? 9.981 -7.311 -4.872 1.00 79.50 84 THR A C 1
ATOM 648 O O . THR A 1 84 ? 9.605 -6.157 -4.686 1.00 79.50 84 THR A O 1
ATOM 651 N N . ALA A 1 85 ? 9.126 -8.290 -5.172 1.00 83.88 85 ALA A N 1
ATOM 652 C CA . ALA A 1 85 ? 7.670 -8.144 -5.165 1.00 83.88 85 ALA A CA 1
ATOM 653 C C . ALA A 1 85 ? 7.142 -7.846 -3.752 1.00 83.88 85 ALA A C 1
ATOM 655 O O . ALA A 1 85 ? 7.682 -8.365 -2.777 1.00 83.88 85 ALA A O 1
ATOM 656 N N . LEU A 1 86 ? 6.087 -7.032 -3.666 1.00 88.19 86 LEU A N 1
ATOM 657 C CA . LEU A 1 86 ? 5.419 -6.736 -2.398 1.00 88.19 86 LEU A CA 1
ATOM 658 C C . LEU A 1 86 ? 4.622 -7.965 -1.942 1.00 88.19 86 LEU A C 1
ATOM 660 O O . LEU A 1 86 ? 3.979 -8.614 -2.772 1.00 88.19 86 LEU A O 1
ATOM 664 N N . LYS A 1 87 ? 4.642 -8.285 -0.649 1.00 90.06 87 LYS A N 1
ATOM 665 C CA . LYS A 1 87 ? 3.989 -9.486 -0.103 1.00 90.06 87 LYS A CA 1
ATOM 666 C C . LYS A 1 87 ? 2.930 -9.149 0.942 1.00 90.06 87 LYS A C 1
ATOM 668 O O . LYS A 1 87 ? 2.989 -8.122 1.614 1.00 90.06 87 LYS A O 1
ATOM 673 N N . ALA A 1 88 ? 1.967 -10.055 1.103 1.00 91.56 88 ALA A N 1
ATOM 674 C CA . ALA A 1 88 ? 1.044 -10.011 2.231 1.00 91.56 88 ALA A CA 1
ATOM 675 C C . ALA A 1 88 ? 1.815 -10.123 3.559 1.00 91.56 88 ALA A C 1
ATOM 677 O O . ALA A 1 88 ? 2.821 -10.826 3.648 1.00 91.56 88 A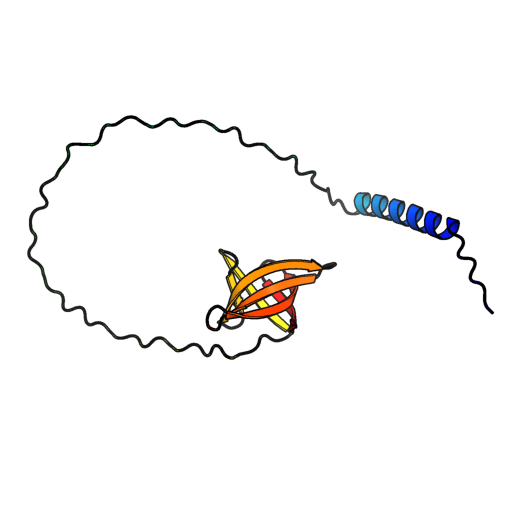LA A O 1
ATOM 678 N N . GLY A 1 89 ? 1.361 -9.398 4.578 1.00 89.50 89 GLY A N 1
ATOM 679 C CA . GLY A 1 89 ? 2.020 -9.279 5.879 1.00 89.50 89 GLY A CA 1
ATOM 680 C C . GLY A 1 89 ? 3.117 -8.211 5.950 1.00 89.50 89 GLY A C 1
ATOM 681 O O . GLY A 1 89 ? 3.503 -7.822 7.055 1.00 89.50 89 GLY A O 1
ATOM 682 N N . GLU A 1 90 ? 3.599 -7.688 4.818 1.00 91.88 90 GLU A N 1
ATOM 683 C CA . GLU A 1 90 ? 4.593 -6.613 4.825 1.00 91.88 90 GLU A CA 1
ATOM 684 C C . GLU A 1 90 ? 4.006 -5.296 5.350 1.00 91.88 90 GLU A C 1
ATOM 686 O O . GLU A 1 90 ? 2.813 -4.995 5.228 1.00 91.88 90 GLU A O 1
ATOM 691 N N . ARG A 1 91 ? 4.880 -4.487 5.953 1.00 93.25 91 ARG A N 1
ATOM 692 C CA . ARG A 1 91 ? 4.536 -3.161 6.461 1.00 93.25 91 ARG A CA 1
ATOM 693 C C . ARG A 1 91 ? 4.969 -2.108 5.458 1.00 93.25 91 ARG A C 1
ATOM 695 O O . ARG A 1 91 ? 6.113 -2.095 5.005 1.00 93.25 91 ARG A O 1
ATOM 702 N N . VAL A 1 92 ? 4.044 -1.216 5.139 1.00 93.06 92 VAL A N 1
ATOM 703 C CA . VAL A 1 92 ? 4.269 -0.046 4.299 1.00 93.06 92 VAL A CA 1
ATOM 704 C C . VAL A 1 92 ? 4.116 1.181 5.177 1.00 93.06 92 VAL A C 1
ATOM 706 O O . VAL A 1 92 ? 3.021 1.490 5.653 1.00 93.06 92 VAL A O 1
ATOM 709 N N . GLU A 1 93 ? 5.211 1.887 5.411 1.00 94.50 93 GLU A N 1
ATOM 710 C CA . GLU A 1 93 ? 5.188 3.139 6.152 1.00 94.50 93 GLU A CA 1
ATOM 711 C C . GLU A 1 93 ? 4.925 4.303 5.202 1.00 94.50 93 GLU A C 1
ATOM 713 O O . GLU A 1 93 ? 5.537 4.411 4.139 1.00 94.50 93 GLU A O 1
ATOM 718 N N . LEU A 1 94 ? 3.987 5.176 5.568 1.00 91.94 94 LEU A N 1
ATOM 719 C CA . LEU A 1 94 ? 3.632 6.325 4.749 1.00 91.94 94 LEU A CA 1
ATOM 720 C C . LEU A 1 94 ? 4.499 7.528 5.131 1.00 91.94 94 LEU A C 1
ATOM 722 O O . LEU A 1 94 ? 4.409 8.067 6.235 1.00 91.94 94 LEU A O 1
ATOM 726 N N . LEU A 1 95 ? 5.324 7.951 4.180 1.00 89.44 95 LEU A N 1
ATOM 727 C CA . LEU A 1 95 ? 6.209 9.103 4.268 1.00 89.44 95 LEU A CA 1
ATOM 728 C C . LEU A 1 95 ? 5.482 10.384 3.820 1.00 89.44 95 LEU A C 1
ATOM 730 O O . LEU A 1 95 ? 4.356 10.370 3.311 1.00 89.44 95 LEU A O 1
ATOM 734 N N . ALA A 1 96 ? 6.144 11.530 3.984 1.00 86.38 96 ALA A N 1
ATOM 735 C CA . ALA A 1 96 ? 5.643 12.804 3.476 1.00 86.38 96 ALA A CA 1
ATOM 736 C C . ALA A 1 96 ? 5.438 12.779 1.944 1.00 86.38 96 ALA A C 1
ATOM 738 O O . ALA A 1 96 ? 6.042 11.985 1.220 1.00 86.38 96 ALA A O 1
ATOM 739 N N . ASN A 1 97 ? 4.593 13.683 1.436 1.00 87.06 97 ASN A N 1
ATOM 740 C CA . ASN A 1 97 ? 4.365 13.894 -0.001 1.00 87.06 97 ASN A CA 1
ATOM 741 C C . ASN A 1 97 ? 3.860 12.664 -0.775 1.00 87.06 97 ASN A C 1
ATOM 743 O O . ASN A 1 97 ? 4.222 12.462 -1.933 1.00 87.06 97 ASN A O 1
ATOM 747 N N . ARG A 1 98 ? 2.984 11.859 -0.157 1.00 90.19 98 ARG A N 1
ATOM 748 C CA . ARG A 1 98 ? 2.418 10.633 -0.759 1.00 90.19 98 ARG A CA 1
ATOM 749 C C . ARG A 1 98 ? 3.483 9.596 -1.128 1.00 90.19 98 ARG A C 1
ATOM 751 O O . ARG A 1 98 ? 3.246 8.766 -2.003 1.00 90.19 98 ARG A O 1
ATOM 758 N N . A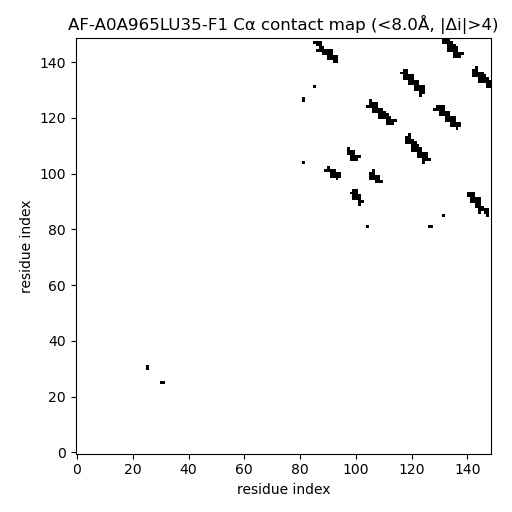SN A 1 99 ? 4.641 9.634 -0.483 1.00 92.50 99 ASN A N 1
ATOM 759 C CA . ASN A 1 99 ? 5.624 8.572 -0.605 1.00 92.50 99 ASN A CA 1
ATOM 760 C C . ASN A 1 99 ? 5.337 7.498 0.440 1.00 92.50 99 ASN A C 1
ATOM 762 O O . ASN A 1 99 ? 4.715 7.757 1.468 1.00 92.50 99 ASN A O 1
ATOM 766 N N . ALA A 1 100 ? 5.773 6.286 0.162 1.00 93.25 100 ALA A N 1
ATOM 767 C CA . ALA A 1 100 ? 5.684 5.171 1.075 1.00 93.25 100 ALA A CA 1
ATOM 768 C C . ALA A 1 100 ? 6.944 4.320 0.953 1.00 93.25 100 ALA A C 1
ATOM 770 O O . ALA A 1 100 ? 7.582 4.302 -0.100 1.00 93.25 100 ALA A O 1
ATOM 771 N N . GLU A 1 101 ? 7.308 3.631 2.020 1.00 93.44 101 GLU A N 1
ATOM 772 C CA . GLU A 1 101 ? 8.490 2.782 2.051 1.00 93.44 101 GLU A CA 1
ATOM 773 C C . GLU A 1 101 ? 8.157 1.433 2.672 1.00 93.44 101 GLU A C 1
ATOM 775 O O . GLU A 1 101 ? 7.396 1.339 3.635 1.00 93.44 101 GLU A O 1
ATOM 780 N N . SER A 1 102 ? 8.710 0.379 2.084 1.00 92.00 102 SER A N 1
ATOM 781 C CA . SER A 1 102 ? 8.641 -0.970 2.628 1.00 92.00 102 SER A CA 1
ATOM 782 C C . SER A 1 102 ? 9.966 -1.663 2.363 1.00 92.00 102 SER A C 1
ATOM 784 O O . SER A 1 102 ? 10.420 -1.691 1.218 1.00 92.00 102 SER A O 1
ATOM 786 N N . ASN A 1 103 ? 10.610 -2.170 3.418 1.00 88.56 103 ASN A N 1
ATOM 787 C CA . ASN A 1 103 ? 11.890 -2.883 3.345 1.00 88.56 103 ASN A CA 1
ATOM 788 C C . ASN A 1 103 ? 12.976 -2.138 2.531 1.00 88.56 103 ASN A C 1
ATOM 790 O O . ASN A 1 103 ? 13.699 -2.742 1.742 1.00 88.56 103 ASN A O 1
ATOM 794 N N . GLY A 1 104 ? 13.067 -0.808 2.670 1.00 86.88 104 GLY A N 1
ATOM 795 C CA . GLY A 1 104 ? 14.026 0.028 1.931 1.00 86.88 104 GLY A CA 1
ATOM 796 C C . GLY A 1 104 ? 13.627 0.365 0.487 1.00 86.88 104 GLY A C 1
ATOM 797 O O . GLY A 1 104 ? 14.317 1.134 -0.188 1.00 86.88 104 GLY A O 1
ATOM 798 N N . ILE A 1 105 ? 12.513 -0.178 -0.016 1.00 89.25 105 ILE A N 1
ATOM 799 C CA . ILE A 1 105 ? 11.992 0.109 -1.355 1.00 89.25 105 ILE A CA 1
ATOM 800 C C . ILE A 1 105 ? 10.981 1.249 -1.268 1.00 89.25 105 ILE A C 1
ATOM 802 O O . ILE A 1 105 ? 10.006 1.192 -0.518 1.00 89.25 105 ILE A O 1
ATOM 806 N N . LYS A 1 106 ? 11.200 2.282 -2.086 1.00 92.38 106 LYS A N 1
ATOM 807 C CA . LYS A 1 106 ? 10.347 3.471 -2.146 1.00 92.38 106 LYS A CA 1
ATOM 808 C C . LYS A 1 106 ? 9.222 3.311 -3.162 1.00 92.38 106 LYS A C 1
ATOM 810 O O . LYS A 1 106 ? 9.432 2.916 -4.314 1.00 92.38 106 LYS A O 1
ATOM 815 N N . TYR A 1 107 ? 8.040 3.730 -2.745 1.00 93.88 107 TYR A N 1
ATOM 816 C CA . TYR A 1 107 ? 6.797 3.728 -3.495 1.00 93.88 107 TYR A CA 1
ATOM 817 C C . TYR A 1 107 ? 6.169 5.122 -3.473 1.00 93.88 107 TYR A C 1
ATOM 819 O O . TYR A 1 107 ? 6.337 5.895 -2.532 1.00 93.88 107 TYR A O 1
ATOM 827 N N . LYS A 1 108 ? 5.404 5.440 -4.511 1.00 95.38 108 LYS A N 1
ATOM 828 C CA . LYS A 1 108 ? 4.534 6.610 -4.578 1.00 95.38 108 LYS A CA 1
ATOM 829 C C . LYS A 1 108 ? 3.086 6.145 -4.528 1.00 95.38 108 LYS A C 1
ATOM 831 O O . LYS A 1 108 ? 2.678 5.293 -5.314 1.00 95.38 108 LYS A O 1
ATOM 836 N N . VAL A 1 109 ? 2.305 6.722 -3.628 1.00 95.19 109 VAL A N 1
ATOM 837 C CA . VAL A 1 109 ? 0.870 6.467 -3.505 1.00 95.19 109 VAL A CA 1
ATOM 838 C C . VAL A 1 109 ? 0.150 7.281 -4.580 1.00 95.19 109 VAL A C 1
ATOM 840 O O . VAL A 1 109 ? 0.063 8.509 -4.495 1.00 95.19 109 VAL A O 1
ATOM 843 N N . GLN A 1 110 ? -0.355 6.606 -5.611 1.00 95.38 110 GLN A N 1
ATOM 844 C CA . GLN A 1 110 ? -1.166 7.229 -6.661 1.00 95.38 110 GLN A CA 1
ATOM 845 C C . GLN A 1 110 ? -2.612 7.441 -6.221 1.00 95.38 110 GLN A C 1
ATOM 847 O O . GLN A 1 110 ? -3.206 8.470 -6.535 1.00 95.38 110 GLN A O 1
ATOM 852 N N . GLY A 1 111 ? -3.163 6.490 -5.473 1.00 92.81 111 GLY A N 1
ATOM 853 C CA . GLY A 1 111 ? -4.560 6.497 -5.067 1.00 92.81 111 GLY A CA 1
ATOM 854 C C . GLY A 1 111 ? -4.761 5.783 -3.743 1.00 92.81 111 GLY A C 1
ATOM 855 O O . GLY A 1 111 ? -3.982 4.905 -3.368 1.00 92.81 111 GLY A O 1
ATOM 856 N N . LYS A 1 112 ? -5.814 6.187 -3.039 1.00 93.50 112 LYS A N 1
ATOM 857 C CA . LYS A 1 112 ? -6.246 5.586 -1.784 1.00 93.50 112 LYS A CA 1
ATOM 858 C C . LYS A 1 112 ? -7.768 5.527 -1.757 1.00 93.50 112 LYS A C 1
ATOM 860 O O . LYS A 1 112 ? -8.416 6.558 -1.924 1.00 93.50 112 LYS A O 1
ATOM 865 N N . SER A 1 113 ? -8.311 4.352 -1.487 1.00 94.25 113 SER A N 1
ATOM 866 C CA . SER A 1 113 ? -9.734 4.111 -1.250 1.00 94.25 113 SER A CA 1
ATOM 867 C C . SER A 1 113 ? -9.913 3.389 0.086 1.00 94.25 113 SER A C 1
ATOM 869 O O . SER A 1 113 ? -9.052 2.624 0.513 1.00 94.25 113 SER A O 1
ATOM 871 N N . ASN A 1 114 ? -11.014 3.661 0.785 1.00 92.69 114 ASN A N 1
ATOM 872 C CA . ASN A 1 114 ? -11.361 2.964 2.024 1.00 92.69 114 ASN A CA 1
ATOM 873 C C . ASN A 1 114 ? -12.486 1.965 1.723 1.00 92.69 114 ASN A C 1
ATOM 875 O O . ASN A 1 114 ? -13.463 2.326 1.068 1.00 92.69 114 ASN A O 1
ATOM 879 N N . LEU A 1 115 ? -12.358 0.735 2.215 1.00 87.19 115 LEU A N 1
ATOM 880 C CA . LEU A 1 115 ? -13.280 -0.378 1.998 1.00 87.19 115 LEU A CA 1
ATOM 881 C C . LEU A 1 115 ? -13.632 -1.011 3.349 1.00 87.19 115 LEU A C 1
ATOM 883 O O . LEU A 1 115 ? -12.934 -1.899 3.821 1.00 87.19 115 LEU A O 1
ATOM 887 N N . GLY A 1 116 ? -14.693 -0.527 4.002 1.00 80.62 116 GLY A N 1
ATOM 888 C CA . GLY A 1 116 ? -15.263 -1.198 5.182 1.00 80.62 116 GLY A CA 1
ATOM 889 C C . GLY A 1 116 ? -14.294 -1.432 6.353 1.00 80.62 116 GLY A C 1
ATOM 890 O O . GLY A 1 116 ? -14.427 -2.428 7.0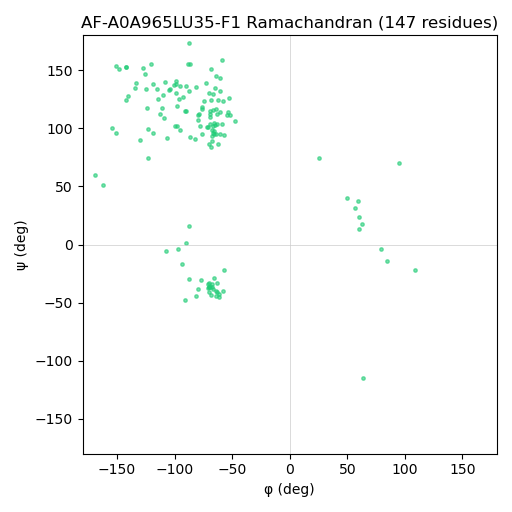49 1.00 80.62 116 GLY A O 1
ATOM 891 N N . GLY A 1 117 ? -13.312 -0.546 6.553 1.00 85.25 117 GLY A N 1
ATOM 892 C CA . GLY A 1 117 ? -12.275 -0.672 7.592 1.00 85.25 117 GLY A CA 1
ATOM 893 C C . GLY A 1 117 ? -10.885 -1.001 7.041 1.00 85.25 117 GLY A C 1
ATOM 894 O O . GLY A 1 117 ? -9.882 -0.644 7.658 1.00 85.25 117 GLY A O 1
ATOM 895 N N . LEU A 1 118 ? -10.818 -1.561 5.834 1.00 91.38 118 LEU A N 1
ATOM 896 C CA . LEU A 1 118 ? -9.584 -1.730 5.076 1.00 91.38 118 LEU A CA 1
ATOM 897 C C . LEU A 1 118 ? -9.272 -0.486 4.246 1.00 91.38 118 LEU A C 1
ATOM 899 O O . LEU A 1 118 ? -10.154 0.283 3.855 1.00 91.38 118 LEU A O 1
ATOM 903 N N . VAL A 1 119 ? -7.994 -0.299 3.942 1.00 94.44 119 VAL A N 1
ATOM 904 C CA . VAL A 1 119 ? -7.524 0.719 3.008 1.00 94.44 119 VAL A CA 1
ATOM 905 C C . VAL A 1 119 ? -6.918 0.029 1.805 1.00 94.44 119 VAL A C 1
ATOM 907 O O . VAL A 1 119 ? -5.985 -0.753 1.932 1.00 94.44 119 VAL A O 1
ATOM 910 N N . GLN A 1 120 ? -7.405 0.374 0.625 1.00 95.88 120 GLN A N 1
ATOM 911 C CA . GLN A 1 120 ? -6.800 -0.021 -0.629 1.00 95.88 120 GLN A CA 1
ATOM 912 C C . GLN A 1 120 ? -5.899 1.107 -1.140 1.00 95.88 120 GLN A C 1
ATOM 914 O O . GLN A 1 120 ? -6.309 2.265 -1.256 1.00 95.88 120 GLN A O 1
ATOM 919 N N . LEU A 1 121 ? -4.640 0.773 -1.408 1.00 95.06 121 LEU A N 1
ATOM 920 C CA . LEU A 1 121 ? -3.606 1.678 -1.885 1.00 95.06 121 LEU A CA 1
ATOM 921 C C . LEU A 1 121 ? -3.176 1.268 -3.290 1.00 95.06 121 LEU A C 1
ATOM 923 O O . LEU A 1 121 ? -2.890 0.104 -3.564 1.00 95.06 121 LEU A O 1
ATOM 927 N N . HIS A 1 122 ? -3.075 2.260 -4.164 1.00 95.94 122 HIS A N 1
ATOM 928 C CA . HIS A 1 122 ? -2.453 2.116 -5.472 1.00 95.94 122 HIS A CA 1
ATOM 929 C C . HIS A 1 122 ? -1.021 2.628 -5.362 1.00 95.94 122 HIS A C 1
ATOM 931 O O . HIS A 1 122 ? -0.789 3.841 -5.314 1.00 95.94 122 HIS A O 1
ATOM 937 N N . LEU A 1 123 ? -0.069 1.706 -5.263 1.00 94.81 123 LEU A N 1
ATOM 938 C CA . LEU A 1 123 ? 1.348 1.997 -5.094 1.00 94.81 123 LEU A CA 1
ATOM 939 C C . LEU A 1 123 ? 2.066 1.904 -6.435 1.00 94.81 123 LEU A C 1
ATOM 941 O O . LEU A 1 123 ? 1.809 1.010 -7.235 1.00 94.81 123 LEU A O 1
ATOM 945 N N . VAL A 1 124 ? 3.001 2.817 -6.668 1.00 94.88 124 VAL A N 1
ATOM 946 C CA . VAL A 1 124 ? 3.903 2.772 -7.819 1.00 94.88 124 VAL A CA 1
ATOM 947 C C . VAL A 1 124 ? 5.327 2.801 -7.321 1.00 94.88 124 VAL A C 1
ATOM 949 O O . VAL A 1 124 ? 5.745 3.768 -6.684 1.00 94.88 124 VAL A O 1
ATOM 952 N N . ARG A 1 125 ? 6.077 1.739 -7.593 1.00 93.38 125 ARG A N 1
ATOM 953 C CA . ARG A 1 125 ? 7.475 1.637 -7.190 1.00 93.38 125 ARG A CA 1
ATOM 954 C C . ARG A 1 125 ? 8.300 2.697 -7.919 1.00 93.38 125 ARG A C 1
ATOM 956 O O . ARG A 1 125 ? 8.125 2.946 -9.111 1.00 93.38 125 ARG A O 1
ATOM 963 N N . VAL A 1 126 ? 9.175 3.385 -7.190 1.00 91.50 126 VAL A N 1
ATOM 964 C CA . VAL A 1 126 ? 9.861 4.576 -7.715 1.00 91.50 126 VAL A CA 1
ATOM 965 C C . VAL A 1 126 ? 10.866 4.227 -8.812 1.00 91.50 126 VAL A C 1
ATOM 967 O O . VAL A 1 126 ? 10.981 4.997 -9.769 1.00 91.50 126 VAL A O 1
ATOM 970 N N . CYS A 1 127 ? 11.557 3.095 -8.693 1.00 88.62 127 CYS A N 1
ATOM 971 C CA . CYS A 1 127 ? 12.663 2.740 -9.578 1.00 88.62 127 CYS A CA 1
ATOM 972 C C . CYS A 1 127 ? 12.256 2.128 -10.921 1.00 88.62 127 CYS A C 1
ATOM 974 O O . CYS A 1 127 ? 12.795 2.546 -11.936 1.00 88.62 127 CYS A O 1
ATOM 976 N N . ASP A 1 128 ? 11.309 1.191 -10.950 1.00 90.19 128 ASP A N 1
ATOM 977 C CA . ASP A 1 128 ? 10.864 0.494 -12.171 1.00 90.19 128 ASP A CA 1
ATOM 978 C C . ASP A 1 128 ? 9.466 0.935 -12.645 1.00 90.19 128 ASP A C 1
ATOM 980 O O . ASP A 1 128 ? 9.011 0.529 -13.709 1.00 90.19 128 ASP A O 1
ATOM 984 N N . LYS A 1 129 ? 8.778 1.786 -11.869 1.00 91.44 129 LYS A N 1
ATOM 985 C CA . LYS A 1 129 ? 7.391 2.224 -12.110 1.00 91.44 129 LYS A CA 1
ATOM 986 C C . LYS A 1 129 ? 6.357 1.094 -12.072 1.00 91.44 129 LYS A C 1
ATOM 988 O O . LYS A 1 129 ? 5.219 1.313 -12.496 1.00 91.44 129 LYS A O 1
ATOM 993 N N . SER A 1 130 ? 6.698 -0.059 -11.497 1.00 91.50 130 SER A N 1
ATOM 994 C CA . SER A 1 130 ? 5.760 -1.165 -11.302 1.00 91.50 130 SER A CA 1
ATOM 995 C C . SER A 1 130 ? 4.595 -0.731 -10.419 1.00 91.50 130 SER A C 1
ATOM 997 O O . SER A 1 130 ? 4.788 -0.106 -9.368 1.00 91.50 130 SER A O 1
ATOM 999 N N . LYS A 1 131 ? 3.375 -1.045 -10.857 1.00 94.19 131 LYS A N 1
ATOM 1000 C CA . LYS A 1 131 ? 2.134 -0.682 -10.169 1.00 94.19 131 LYS A CA 1
ATOM 1001 C C . LYS A 1 131 ? 1.638 -1.862 -9.347 1.00 94.19 131 LYS A C 1
ATOM 1003 O O . LYS A 1 131 ? 1.650 -2.987 -9.826 1.00 94.19 131 LYS A O 1
ATOM 1008 N N . TRP A 1 132 ? 1.170 -1.570 -8.144 1.00 93.69 132 TRP A N 1
ATOM 1009 C CA . TRP A 1 132 ? 0.681 -2.552 -7.189 1.00 93.69 132 TRP A CA 1
ATOM 1010 C C . TRP A 1 132 ? -0.625 -2.060 -6.593 1.00 93.69 132 TRP A C 1
ATOM 1012 O O . TRP A 1 132 ? -0.734 -0.890 -6.202 1.00 93.69 132 TRP A O 1
ATOM 1022 N N . LYS A 1 133 ? -1.612 -2.947 -6.502 1.00 95.19 133 LYS A N 1
ATOM 1023 C CA . LYS A 1 133 ? -2.870 -2.659 -5.826 1.00 95.19 133 LYS A CA 1
ATOM 1024 C C . LYS A 1 133 ? -2.901 -3.469 -4.544 1.00 95.19 133 LYS A C 1
ATOM 1026 O O . LYS A 1 133 ? -3.002 -4.687 -4.571 1.00 95.19 133 LYS A O 1
ATOM 1031 N N . VAL A 1 134 ? -2.775 -2.796 -3.410 1.00 95.31 134 VAL A N 1
ATOM 1032 C CA . VAL A 1 134 ? -2.634 -3.482 -2.120 1.00 95.31 134 VAL A CA 1
ATOM 1033 C C . VAL A 1 134 ? -3.790 -3.115 -1.219 1.00 95.31 134 VAL A C 1
ATOM 1035 O O . VAL A 1 134 ? -4.201 -1.957 -1.171 1.00 95.31 134 VAL A O 1
ATOM 1038 N N . THR A 1 135 ? -4.317 -4.097 -0.508 1.00 95.94 135 THR A N 1
ATOM 1039 C CA . THR A 1 135 ? -5.316 -3.897 0.538 1.00 95.94 135 THR A CA 1
ATOM 1040 C C . THR A 1 135 ? -4.609 -4.057 1.872 1.00 95.94 135 THR A C 1
ATOM 1042 O O . THR A 1 135 ? -3.809 -4.973 2.039 1.00 95.94 135 THR A O 1
ATOM 1045 N N . ALA A 1 136 ? -4.834 -3.138 2.804 1.00 95.81 136 ALA A N 1
ATOM 1046 C CA . ALA A 1 136 ? -4.073 -3.066 4.040 1.00 95.81 136 ALA A CA 1
ATOM 1047 C C . ALA A 1 136 ? -4.899 -2.529 5.211 1.00 95.81 136 ALA A C 1
AT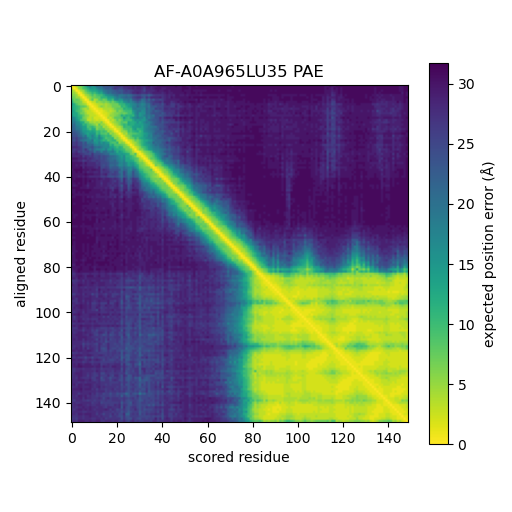OM 1049 O O . ALA A 1 136 ? -5.770 -1.668 5.046 1.00 95.81 136 ALA A O 1
ATOM 1050 N N . TRP A 1 137 ? -4.547 -2.972 6.414 1.00 94.44 137 TRP A N 1
ATOM 1051 C CA . TRP A 1 137 ? -5.004 -2.387 7.671 1.00 94.44 137 TRP A CA 1
ATOM 1052 C C . TRP A 1 137 ? -4.167 -1.156 8.003 1.00 94.44 137 TRP A C 1
ATOM 1054 O O . TRP A 1 137 ? -2.941 -1.178 7.885 1.00 94.44 137 TRP A O 1
ATOM 1064 N N . LYS A 1 138 ? -4.812 -0.064 8.421 1.00 92.50 138 LYS A N 1
ATOM 1065 C CA . LYS A 1 138 ? -4.114 1.169 8.800 1.00 92.50 138 LYS A CA 1
ATOM 1066 C C . LYS A 1 138 ? -3.954 1.247 10.317 1.00 92.50 138 LYS A C 1
ATOM 1068 O O . LYS A 1 138 ? -4.941 1.424 11.024 1.00 92.50 138 LYS A O 1
ATOM 1073 N N . THR A 1 139 ? -2.708 1.290 10.778 1.00 91.19 139 THR A N 1
ATOM 1074 C CA . THR A 1 139 ? -2.348 1.507 12.185 1.00 91.19 139 THR A CA 1
ATOM 1075 C C . THR A 1 139 ? -1.438 2.729 12.282 1.00 91.19 139 THR A C 1
ATOM 1077 O O . THR A 1 139 ? -0.246 2.681 11.979 1.00 91.19 139 THR A O 1
ATOM 1080 N N . GLY A 1 140 ? -2.008 3.880 12.649 1.00 88.75 140 GLY A N 1
ATOM 1081 C CA . GLY A 1 140 ? -1.274 5.151 12.673 1.00 88.75 140 GLY A CA 1
ATOM 1082 C C . GLY A 1 140 ? -0.794 5.577 11.277 1.00 88.75 140 GLY A C 1
ATOM 1083 O O . GLY A 1 140 ? -1.611 5.892 10.406 1.00 88.75 140 GLY A O 1
ATOM 1084 N N . LYS A 1 141 ? 0.529 5.616 11.070 1.00 89.25 141 LYS A N 1
ATOM 1085 C CA . LYS A 1 141 ? 1.177 5.906 9.771 1.00 89.25 141 LYS A CA 1
ATOM 1086 C C . LYS A 1 141 ? 1.597 4.650 8.998 1.00 89.25 141 LYS A C 1
ATOM 1088 O O . LYS A 1 141 ? 2.054 4.765 7.863 1.00 89.25 141 LYS A O 1
ATOM 1093 N N . VAL A 1 142 ? 1.422 3.475 9.595 1.00 92.88 142 VAL A N 1
ATOM 1094 C CA . VAL A 1 142 ? 1.828 2.192 9.023 1.00 92.88 142 VAL A CA 1
ATOM 1095 C C . VAL A 1 142 ? 0.611 1.493 8.430 1.00 92.88 142 VAL A C 1
ATOM 1097 O O . VAL A 1 142 ? -0.471 1.485 9.019 1.00 92.88 142 VAL A O 1
ATOM 1100 N N . TYR A 1 143 ? 0.795 0.913 7.252 1.00 93.88 143 TYR A N 1
ATOM 1101 C CA . TYR A 1 143 ? -0.178 0.072 6.575 1.00 93.88 143 TYR A CA 1
ATOM 1102 C C . TYR A 1 143 ? 0.347 -1.358 6.580 1.00 93.88 143 TYR A C 1
ATOM 1104 O O . TYR A 1 143 ? 1.409 -1.628 6.025 1.00 93.88 143 TYR A O 1
ATOM 1112 N N . GLN A 1 144 ? -0.373 -2.264 7.229 1.00 95.50 144 GLN A N 1
ATOM 1113 C CA . GLN A 1 144 ? -0.058 -3.686 7.209 1.00 95.50 144 GLN A CA 1
ATOM 1114 C C . GLN A 1 144 ? -0.813 -4.332 6.055 1.00 95.50 144 GLN A C 1
ATOM 1116 O O . GLN A 1 144 ? -2.044 -4.331 6.053 1.00 95.50 144 GLN A O 1
ATOM 1121 N N . ILE A 1 145 ? -0.080 -4.832 5.064 1.00 95.12 145 ILE A N 1
ATOM 1122 C CA . ILE A 1 145 ? -0.660 -5.406 3.852 1.00 95.12 145 ILE A CA 1
ATOM 1123 C C . ILE A 1 145 ? -1.383 -6.698 4.211 1.00 95.12 145 ILE A C 1
ATOM 1125 O O . ILE A 1 145 ? -0.795 -7.620 4.768 1.00 95.12 145 ILE A O 1
ATOM 1129 N N . ASP A 1 146 ? -2.654 -6.750 3.855 1.00 93.81 146 ASP A N 1
ATOM 1130 C CA . ASP A 1 146 ? -3.508 -7.926 3.953 1.00 93.81 146 ASP A CA 1
ATOM 1131 C C . ASP A 1 146 ? -3.443 -8.726 2.646 1.00 93.81 146 ASP A C 1
ATOM 1133 O O . ASP A 1 146 ? -3.157 -9.920 2.645 1.00 93.81 146 ASP A O 1
ATOM 1137 N N . SER A 1 147 ? -3.588 -8.034 1.511 1.00 93.25 147 SER A N 1
ATOM 1138 C CA . SER A 1 147 ? -3.571 -8.649 0.187 1.00 93.25 147 SER A CA 1
ATOM 1139 C C . SER A 1 147 ? -2.864 -7.776 -0.851 1.00 93.25 147 SER A C 1
ATOM 1141 O O . SER A 1 147 ? -2.843 -6.545 -0.759 1.00 93.25 147 SER A O 1
ATOM 1143 N N . VAL A 1 148 ? -2.314 -8.423 -1.878 1.00 93.25 148 VAL A N 1
ATOM 1144 C CA . VAL A 1 148 ? -1.678 -7.786 -3.040 1.00 93.25 148 VAL A CA 1
ATOM 1145 C C . VAL A 1 148 ? -2.361 -8.313 -4.299 1.00 93.25 148 VAL A C 1
ATOM 1147 O O . VAL A 1 148 ? -2.575 -9.519 -4.405 1.00 93.25 148 VAL A O 1
ATOM 1150 N N . GLY A 1 149 ? -2.710 -7.430 -5.232 1.00 85.38 149 GLY A N 1
ATOM 1151 C CA . GLY A 1 149 ? -3.263 -7.781 -6.541 1.00 85.38 149 GLY A CA 1
ATOM 1152 C C . GLY A 1 149 ? -2.916 -6.770 -7.616 1.00 85.38 149 GLY A C 1
ATOM 1153 O O . GLY A 1 149 ? -1.995 -5.941 -7.403 1.00 85.38 149 GLY A O 1
#

Foldseek 3Di:
DDDDPPDVVVVVVVVVVVVVVVVVVCVVPVDPPPPPDDDDDDDPDDPDDDDDDDDDDDPDDDDDDPPDPPPPPPPPPPPPPQPDDDDAQWKWFQDPPQWIDTPNWIWHFPDWDDDPQKIWTFIATPPPRDTKTFIFHDDPRMTHTHDID